Protein AF-A0A9D3Y321-F1 (afdb_monomer)

pLDDT: mean 87.69, std 12.64, range [37.56, 96.31]

Organism: Dreissena polymorpha (NCBI:txid45954)

Radius of gyration: 14.6 Å; Cα contacts (8 Å, |Δi|>4): 75; chains: 1; bounding box: 33×30×40 Å

Structure (mmCIF, N/CA/C/O backbone):
data_AF-A0A9D3Y321-F1
#
_entry.id   AF-A0A9D3Y321-F1
#
loop_
_atom_site.group_PDB
_atom_site.id
_atom_site.type_symbol
_atom_site.label_atom_id
_atom_site.label_alt_id
_atom_site.label_comp_id
_atom_site.label_asym_id
_atom_site.label_entity_id
_atom_site.label_seq_id
_atom_site.pdbx_PDB_ins_code
_atom_site.Cartn_x
_atom_site.Cartn_y
_atom_site.Cartn_z
_atom_site.occupancy
_atom_site.B_iso_or_equiv
_atom_site.auth_seq_id
_atom_site.auth_comp_id
_atom_site.auth_asym_id
_atom_site.auth_atom_id
_atom_site.pdbx_PDB_model_num
ATOM 1 N N . MET A 1 1 ? -8.375 13.349 14.764 1.00 54.12 1 MET A N 1
ATOM 2 C CA . MET A 1 1 ? -8.509 12.195 15.679 1.00 54.12 1 MET A CA 1
ATOM 3 C C . MET A 1 1 ? -9.227 11.041 14.976 1.00 54.12 1 MET A C 1
ATOM 5 O O . MET A 1 1 ? -8.561 10.064 14.683 1.00 54.12 1 MET A O 1
ATOM 9 N N . ALA A 1 2 ? -10.473 11.218 14.509 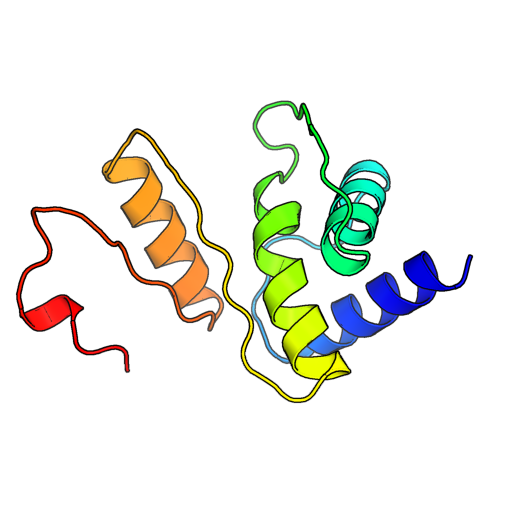1.00 79.44 2 ALA A N 1
ATOM 10 C CA . ALA A 1 2 ? -11.269 10.161 13.856 1.00 79.44 2 ALA A CA 1
ATOM 11 C C . ALA A 1 2 ? -10.600 9.402 12.683 1.00 79.44 2 ALA A C 1
ATOM 13 O O . ALA A 1 2 ? -10.688 8.180 12.616 1.00 79.44 2 ALA A O 1
ATOM 14 N N . THR A 1 3 ? -9.907 10.087 11.762 1.00 83.75 3 THR A N 1
ATOM 15 C CA . THR A 1 3 ? -9.297 9.422 10.590 1.00 83.75 3 THR A CA 1
ATOM 16 C C . THR A 1 3 ? -8.156 8.477 10.969 1.00 83.75 3 THR A C 1
ATOM 18 O O . THR A 1 3 ? -7.976 7.450 10.325 1.00 83.75 3 THR A O 1
ATOM 21 N N . ARG A 1 4 ? -7.387 8.797 12.017 1.00 86.94 4 ARG A N 1
ATOM 22 C CA . ARG A 1 4 ? -6.264 7.958 12.459 1.00 86.94 4 ARG A CA 1
ATOM 23 C C . ARG A 1 4 ? -6.766 6.647 13.054 1.00 86.94 4 ARG A C 1
ATOM 25 O O . ARG A 1 4 ? -6.253 5.595 12.694 1.00 86.94 4 ARG A O 1
ATOM 32 N N . ASP A 1 5 ? -7.788 6.723 13.899 1.00 89.06 5 ASP A N 1
ATOM 33 C CA . ASP A 1 5 ? -8.396 5.547 14.526 1.00 89.06 5 ASP A CA 1
ATOM 34 C C . ASP A 1 5 ? -9.053 4.646 13.475 1.00 89.06 5 ASP A C 1
ATOM 36 O O . ASP A 1 5 ? -8.918 3.425 13.521 1.00 89.06 5 ASP A O 1
ATOM 40 N N . LEU A 1 6 ? -9.691 5.254 12.468 1.00 89.38 6 LEU A N 1
ATOM 41 C CA . LEU A 1 6 ? -10.233 4.535 11.319 1.00 89.38 6 LEU A CA 1
ATOM 42 C C . LEU A 1 6 ? -9.134 3.800 10.535 1.00 89.38 6 LEU A C 1
ATOM 44 O O . LEU A 1 6 ? -9.286 2.616 10.250 1.00 89.38 6 LEU A O 1
ATOM 48 N N . ILE A 1 7 ? -8.020 4.471 10.220 1.00 92.75 7 ILE A N 1
ATOM 49 C CA . ILE A 1 7 ? -6.883 3.852 9.516 1.00 92.75 7 ILE A CA 1
ATOM 50 C C . ILE A 1 7 ? -6.292 2.706 10.336 1.00 92.75 7 ILE A C 1
ATOM 52 O O . ILE A 1 7 ? -6.015 1.649 9.776 1.00 92.75 7 ILE A O 1
ATOM 56 N N . ALA A 1 8 ? -6.109 2.898 11.644 1.00 90.50 8 ALA A N 1
ATOM 57 C CA . ALA A 1 8 ? -5.585 1.860 12.525 1.00 90.50 8 ALA A CA 1
ATOM 58 C C . ALA A 1 8 ? -6.508 0.634 12.539 1.00 90.50 8 ALA A C 1
ATOM 60 O O . ALA A 1 8 ? -6.044 -0.482 12.319 1.00 90.50 8 ALA A O 1
ATOM 61 N N . ARG A 1 9 ? -7.821 0.843 12.701 1.00 90.62 9 ARG A N 1
ATOM 62 C CA . ARG A 1 9 ? -8.809 -0.241 12.696 1.00 90.62 9 ARG A CA 1
ATOM 63 C C . ARG A 1 9 ? -8.812 -1.008 11.377 1.00 90.62 9 ARG A C 1
ATOM 65 O O . ARG A 1 9 ? -8.756 -2.232 11.392 1.00 90.62 9 ARG A O 1
ATOM 72 N N . GLU A 1 10 ? -8.858 -0.308 10.245 1.00 92.38 10 GLU A N 1
ATOM 73 C CA . GLU A 1 10 ? -8.837 -0.984 8.945 1.00 92.38 10 GLU A CA 1
ATOM 74 C C . GLU A 1 10 ? -7.507 -1.697 8.693 1.00 92.38 10 GLU A C 1
ATOM 76 O O . GLU A 1 10 ? -7.494 -2.773 8.101 1.00 92.38 10 GLU A O 1
ATOM 81 N N . PHE A 1 11 ? -6.386 -1.141 9.159 1.00 92.69 11 PHE A N 1
ATOM 82 C CA . PHE A 1 11 ? -5.094 -1.804 9.030 1.00 92.69 11 PHE A CA 1
ATOM 83 C C . PHE A 1 11 ? -5.047 -3.126 9.810 1.00 92.69 11 PHE A C 1
ATOM 85 O O . PHE A 1 11 ? -4.558 -4.119 9.272 1.00 92.69 11 PHE A O 1
ATOM 92 N N . GLU A 1 12 ? -5.612 -3.175 11.019 1.00 91.06 12 GLU A N 1
ATOM 93 C CA . GLU A 1 12 ? -5.757 -4.431 11.768 1.00 91.06 12 GLU A CA 1
ATOM 94 C C . GLU A 1 12 ? -6.641 -5.449 11.039 1.00 91.06 12 GLU A C 1
ATOM 96 O O . GLU A 1 12 ? -6.267 -6.616 10.930 1.00 91.06 12 GLU A O 1
ATOM 101 N N . CYS A 1 13 ? -7.774 -5.021 10.471 1.00 91.50 13 CYS A N 1
ATOM 102 C CA . CYS A 1 13 ? -8.624 -5.909 9.673 1.00 91.50 13 CYS A CA 1
ATOM 103 C C . CYS A 1 13 ? -7.865 -6.498 8.475 1.00 91.50 13 CYS A C 1
ATOM 105 O O . CYS A 1 13 ? -7.917 -7.704 8.235 1.00 91.50 13 CYS A O 1
ATOM 107 N N . LEU A 1 14 ? -7.115 -5.663 7.752 1.00 92.88 14 LEU A N 1
ATOM 108 C CA . LEU A 1 14 ? -6.355 -6.090 6.579 1.00 92.88 14 LEU A CA 1
ATOM 109 C C . LEU A 1 14 ? -5.187 -7.021 6.936 1.00 92.88 14 LEU A C 1
ATOM 111 O O . LEU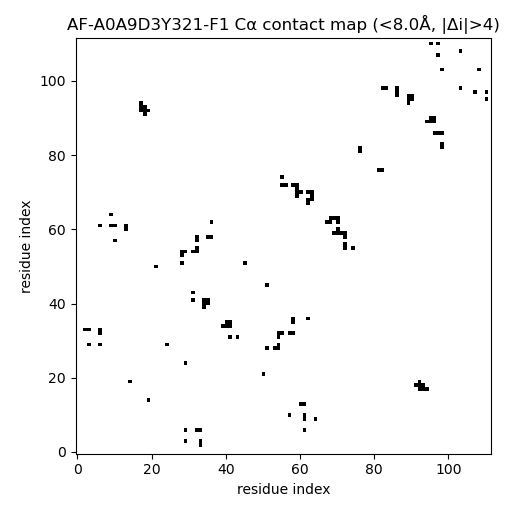 A 1 14 ? -4.854 -7.886 6.130 1.00 92.88 14 LEU A O 1
ATOM 115 N N . LYS A 1 15 ? -4.582 -6.896 8.127 1.00 90.88 15 LYS A N 1
ATOM 116 C CA . LYS A 1 15 ? -3.538 -7.826 8.602 1.00 90.88 15 LYS A CA 1
ATOM 117 C C . LYS A 1 15 ? -4.043 -9.268 8.746 1.00 90.88 15 LYS A C 1
ATOM 119 O O . LYS A 1 15 ? -3.250 -10.195 8.617 1.00 90.88 15 LYS A O 1
ATOM 124 N N . GLY A 1 16 ? -5.342 -9.467 8.988 1.00 87.19 16 GLY A N 1
ATOM 125 C CA . GLY A 1 16 ? -5.960 -10.797 9.010 1.00 87.19 16 GLY A CA 1
ATOM 126 C C . GLY A 1 16 ? -6.236 -11.3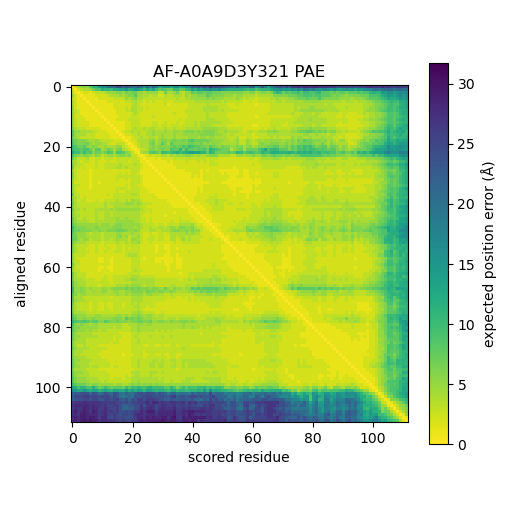86 7.620 1.00 87.19 16 GLY A C 1
ATOM 127 O O . GLY A 1 16 ? -6.322 -12.603 7.483 1.00 87.19 16 GLY A O 1
ATOM 128 N N . GLU A 1 17 ? -6.368 -10.541 6.594 1.00 89.19 17 GLU A N 1
ATOM 129 C CA . GLU A 1 17 ? -6.707 -10.944 5.219 1.00 89.19 17 GLU A CA 1
ATOM 130 C C . GLU A 1 17 ? -5.460 -11.102 4.332 1.00 89.19 17 GLU A C 1
ATOM 132 O O . GLU A 1 17 ? -5.398 -12.003 3.494 1.00 89.19 17 GLU A O 1
ATOM 137 N N . PHE A 1 18 ? -4.445 -10.256 4.536 1.00 90.44 18 PHE A N 1
ATOM 138 C CA . PHE A 1 18 ? -3.255 -10.170 3.690 1.00 90.44 18 PHE A CA 1
ATOM 139 C C . PHE A 1 18 ? -1.962 -10.422 4.468 1.00 90.44 18 PHE A C 1
ATOM 141 O O . PHE A 1 18 ? -1.807 -10.037 5.626 1.00 90.44 18 PHE A O 1
ATOM 148 N N . LYS A 1 19 ? -0.969 -11.005 3.789 1.00 88.19 19 LYS A N 1
ATOM 149 C CA . LYS A 1 19 ? 0.352 -11.307 4.372 1.00 88.19 19 LYS A CA 1
ATOM 150 C C . LYS A 1 19 ? 1.303 -10.114 4.260 1.00 88.19 19 LYS A C 1
ATOM 152 O O . LYS A 1 19 ? 2.294 -10.177 3.534 1.00 88.19 19 LYS A O 1
ATOM 157 N N . PHE A 1 20 ? 1.002 -9.003 4.930 1.00 86.75 20 PHE A N 1
ATOM 158 C CA . PHE A 1 20 ? 1.879 -7.829 4.878 1.00 86.75 20 PHE A CA 1
ATOM 159 C C . PHE A 1 20 ? 3.274 -8.118 5.450 1.00 86.75 20 PHE A C 1
ATOM 161 O O . PHE A 1 20 ? 3.427 -8.781 6.470 1.00 86.75 20 PHE A O 1
ATOM 168 N N . THR A 1 21 ? 4.306 -7.564 4.810 1.00 77.25 21 THR A N 1
ATOM 169 C CA . THR A 1 21 ? 5.706 -7.656 5.268 1.00 77.25 21 THR A CA 1
ATOM 170 C C . THR A 1 21 ? 6.102 -6.526 6.222 1.00 77.25 21 THR A C 1
ATOM 172 O O . THR A 1 21 ? 7.253 -6.448 6.642 1.00 77.25 21 THR A O 1
ATOM 175 N N . PHE A 1 22 ? 5.192 -5.595 6.504 1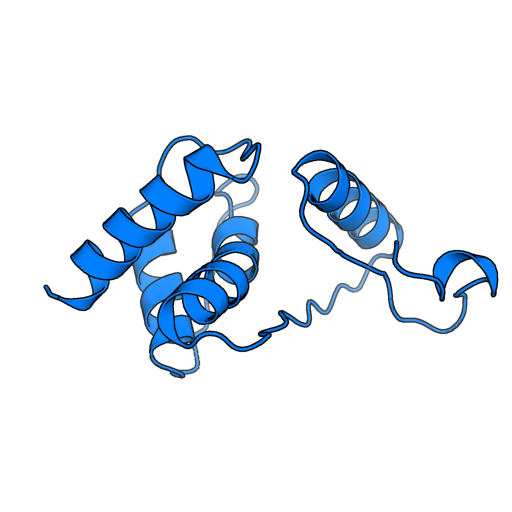.00 78.62 22 PHE A N 1
ATOM 176 C CA . PHE A 1 22 ? 5.405 -4.465 7.403 1.00 78.62 22 PHE A CA 1
ATOM 177 C C . PHE A 1 22 ? 4.536 -4.636 8.651 1.00 78.62 22 PHE A C 1
ATOM 179 O O . PHE A 1 22 ? 3.354 -4.940 8.530 1.00 78.62 22 PHE A O 1
ATOM 186 N N . ASN A 1 23 ? 5.128 -4.435 9.833 1.00 76.75 23 ASN A N 1
ATOM 187 C CA . ASN A 1 23 ? 4.441 -4.654 11.111 1.00 76.75 23 ASN A CA 1
ATOM 188 C C . ASN A 1 23 ? 3.439 -3.533 11.407 1.00 76.75 23 ASN A C 1
ATOM 190 O O . ASN A 1 23 ? 2.235 -3.774 11.463 1.00 76.75 23 ASN A O 1
ATOM 194 N N . ASP A 1 24 ? 3.952 -2.304 11.536 1.00 86.06 24 ASP A N 1
ATOM 195 C CA . ASP A 1 24 ? 3.184 -1.133 11.953 1.00 86.06 24 ASP A CA 1
ATOM 196 C C . ASP A 1 24 ? 3.393 0.053 11.016 1.00 86.06 24 ASP A C 1
ATOM 198 O O . ASP A 1 24 ? 4.459 0.244 10.417 1.00 86.06 24 ASP A O 1
ATOM 202 N N . LEU A 1 25 ? 2.355 0.883 10.920 1.00 90.75 25 LEU A N 1
ATOM 203 C CA . LEU A 1 25 ? 2.407 2.127 10.170 1.00 90.75 25 LEU A CA 1
ATOM 204 C C . LEU A 1 25 ? 3.109 3.212 10.979 1.00 90.75 25 LEU A C 1
ATOM 206 O O . LEU A 1 25 ? 2.724 3.541 12.098 1.00 90.75 25 LEU A O 1
ATOM 210 N N . LYS A 1 26 ? 4.114 3.830 10.363 1.00 92.62 26 LYS A N 1
ATOM 211 C CA . LYS A 1 26 ? 4.783 5.016 10.901 1.00 92.62 26 LYS A CA 1
ATOM 212 C C . LYS A 1 26 ? 3.867 6.229 10.766 1.00 92.62 26 LYS A C 1
ATOM 214 O O . LYS A 1 26 ? 3.134 6.346 9.784 1.00 92.62 26 LYS A O 1
ATOM 219 N N . ASP A 1 27 ? 4.008 7.207 11.658 1.00 92.50 27 ASP A N 1
ATOM 220 C CA . ASP A 1 27 ? 3.175 8.421 11.657 1.00 92.50 27 ASP A CA 1
ATOM 221 C C . ASP A 1 27 ? 3.127 9.130 10.301 1.00 92.50 27 ASP A C 1
ATOM 223 O O . ASP A 1 27 ? 2.059 9.494 9.815 1.00 92.50 27 ASP A O 1
ATOM 227 N N . LYS A 1 28 ? 4.279 9.262 9.632 1.00 94.00 28 LYS A N 1
ATOM 228 C CA . LYS A 1 28 ? 4.343 9.889 8.306 1.00 94.00 28 LYS A CA 1
ATOM 229 C C . LYS A 1 28 ? 3.585 9.095 7.234 1.00 94.00 28 LYS A C 1
ATOM 231 O O . LYS A 1 28 ? 3.045 9.701 6.315 1.00 94.00 28 LYS A O 1
ATOM 236 N N . GLN A 1 29 ? 3.538 7.764 7.333 1.00 95.19 29 GLN A N 1
ATOM 237 C CA . GLN A 1 29 ? 2.754 6.932 6.413 1.00 95.19 29 GLN A CA 1
ATOM 238 C C . GLN A 1 29 ? 1.258 7.113 6.676 1.00 95.19 29 GLN A C 1
ATOM 240 O O . GLN A 1 29 ? 0.502 7.297 5.726 1.00 95.19 29 GLN A O 1
ATOM 245 N N . ILE A 1 30 ? 0.849 7.145 7.950 1.00 95.00 30 ILE A N 1
ATOM 246 C CA . ILE A 1 30 ? -0.542 7.397 8.353 1.00 95.00 30 ILE A CA 1
ATOM 247 C C . ILE A 1 30 ? -1.024 8.740 7.801 1.00 95.00 30 ILE A C 1
ATOM 249 O O . ILE A 1 30 ? -2.113 8.796 7.239 1.00 95.00 30 ILE A O 1
ATOM 253 N N . SER A 1 31 ? -0.216 9.801 7.896 1.00 94.94 31 SER A N 1
ATOM 254 C CA . SER A 1 31 ? -0.583 11.116 7.354 1.00 94.94 31 SER A CA 1
ATOM 255 C C . SER A 1 31 ? -0.835 11.081 5.844 1.00 94.94 31 SER A C 1
ATOM 257 O O . SER A 1 31 ? -1.824 11.640 5.382 1.00 94.94 31 SER A O 1
ATOM 259 N N . VAL A 1 32 ? 0.011 10.385 5.077 1.00 96.31 32 VAL A N 1
ATOM 260 C CA . VAL A 1 32 ? -0.164 10.249 3.619 1.00 96.31 32 VAL A CA 1
ATOM 261 C C . VAL A 1 32 ? -1.397 9.408 3.282 1.00 96.31 32 VAL A C 1
ATOM 263 O O . VAL A 1 32 ? -2.190 9.793 2.428 1.00 96.31 32 VAL A O 1
ATOM 266 N N . ILE A 1 33 ? -1.597 8.286 3.978 1.00 95.94 33 ILE A N 1
ATOM 267 C CA . ILE A 1 33 ? -2.784 7.435 3.802 1.00 95.94 33 ILE A CA 1
ATOM 268 C C . ILE A 1 33 ? -4.053 8.232 4.120 1.00 95.94 33 ILE A C 1
ATOM 270 O O . ILE A 1 33 ? -5.021 8.164 3.368 1.00 95.94 33 ILE A O 1
ATOM 274 N N . ALA A 1 34 ? -4.037 9.032 5.189 1.00 95.56 34 ALA A N 1
ATOM 275 C CA . ALA A 1 34 ? -5.145 9.904 5.552 1.00 95.56 34 ALA A CA 1
ATOM 276 C C . ALA A 1 34 ? -5.445 10.936 4.461 1.00 95.56 34 ALA A C 1
ATOM 278 O O . ALA A 1 34 ? -6.616 11.142 4.150 1.00 95.56 34 ALA A O 1
ATOM 279 N N . SER A 1 35 ? -4.430 11.553 3.848 1.00 95.75 35 SER A N 1
ATOM 280 C CA . SER A 1 35 ? -4.636 12.443 2.697 1.00 95.75 35 SER A CA 1
ATOM 281 C C . SER A 1 35 ? -5.333 11.713 1.545 1.00 95.75 35 SER A C 1
ATOM 283 O O . SER A 1 35 ? -6.364 12.184 1.070 1.00 95.75 35 SER A O 1
ATOM 285 N N . ILE A 1 36 ? -4.853 10.523 1.167 1.00 95.00 36 ILE A N 1
ATOM 286 C CA . ILE A 1 36 ? -5.410 9.748 0.045 1.00 95.00 36 ILE A CA 1
ATOM 287 C C . ILE A 1 36 ? -6.855 9.308 0.319 1.00 95.00 36 ILE A C 1
ATOM 289 O O . ILE A 1 36 ? -7.722 9.489 -0.534 1.00 95.00 36 ILE A O 1
ATOM 293 N N . VAL A 1 37 ? -7.141 8.771 1.511 1.00 93.12 37 VAL A N 1
ATOM 294 C CA . VAL A 1 37 ? -8.500 8.345 1.906 1.00 93.12 37 VAL A CA 1
ATOM 295 C C . VAL A 1 37 ? -9.468 9.533 1.933 1.00 93.12 37 VAL A C 1
ATOM 297 O O . VAL A 1 37 ? -10.624 9.397 1.537 1.00 93.12 37 VAL A O 1
ATOM 300 N N . ASN A 1 38 ? -8.990 10.717 2.324 1.00 92.62 38 ASN A N 1
ATOM 301 C CA . ASN A 1 38 ? -9.771 11.954 2.286 1.00 92.62 38 ASN A CA 1
ATOM 302 C C . ASN A 1 38 ? -9.803 12.622 0.900 1.00 92.62 38 ASN A C 1
ATOM 304 O O . ASN A 1 38 ? -10.363 13.710 0.775 1.00 92.62 38 ASN A O 1
ATOM 308 N N . LYS A 1 39 ? -9.241 11.987 -0.139 1.00 92.75 39 LYS A N 1
ATOM 309 C CA . LYS A 1 39 ? -9.183 12.503 -1.519 1.00 92.75 39 LYS A CA 1
ATOM 310 C C . LYS A 1 39 ? -8.479 13.860 -1.628 1.00 92.75 39 LYS A C 1
ATOM 312 O O . LYS A 1 39 ? -8.873 14.710 -2.421 1.00 92.75 39 LYS A O 1
ATOM 317 N N . VAL A 1 40 ? -7.451 14.055 -0.809 1.00 95.81 40 VAL A N 1
ATOM 318 C CA . VAL A 1 40 ? -6.592 15.239 -0.818 1.00 95.81 40 VAL A CA 1
ATOM 319 C C . VAL A 1 40 ? -5.268 14.871 -1.474 1.00 95.81 40 VAL A C 1
ATOM 321 O O . VAL A 1 40 ? -4.599 13.930 -1.038 1.00 95.81 40 VAL A O 1
ATOM 324 N N . ASP A 1 41 ? -4.879 15.633 -2.494 1.00 95.75 41 ASP A N 1
ATOM 325 C CA . ASP A 1 41 ? -3.587 15.471 -3.156 1.00 95.75 41 ASP A CA 1
ATOM 326 C C . ASP A 1 41 ? -2.435 15.694 -2.170 1.00 95.75 41 ASP A C 1
ATOM 328 O O . ASP A 1 41 ? -2.475 16.576 -1.308 1.00 95.75 41 ASP A O 1
ATOM 332 N N . CYS A 1 42 ? -1.378 14.892 -2.290 1.00 94.62 42 CYS A N 1
ATOM 333 C CA . CYS A 1 42 ? -0.224 14.994 -1.406 1.00 94.62 42 CYS A CA 1
ATOM 334 C C . CYS A 1 42 ? 1.086 14.682 -2.128 1.00 94.62 42 CYS A C 1
ATOM 336 O O . CYS A 1 42 ? 1.154 13.794 -2.979 1.00 94.62 42 CYS A O 1
ATOM 338 N N . MET A 1 43 ? 2.155 15.364 -1.714 1.00 95.69 43 MET A N 1
ATOM 339 C CA . MET A 1 43 ? 3.528 15.034 -2.085 1.00 95.69 43 MET A CA 1
ATOM 340 C C . MET A 1 43 ? 4.238 14.436 -0.870 1.00 95.69 43 MET A C 1
ATOM 342 O O . MET A 1 43 ?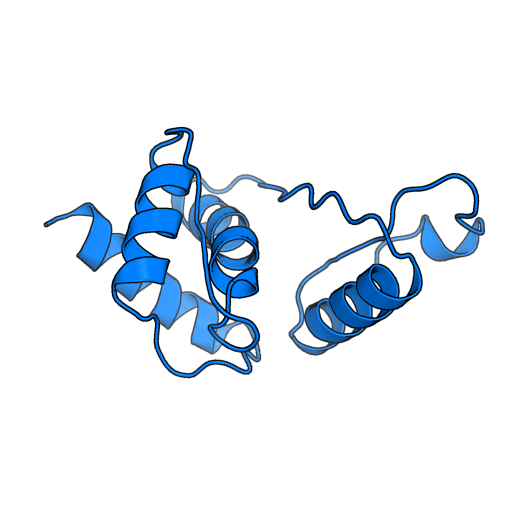 4.370 15.085 0.166 1.00 95.69 43 MET A O 1
ATOM 346 N N . ALA A 1 44 ? 4.703 13.195 -0.997 1.00 94.81 44 ALA A N 1
ATOM 347 C CA . ALA A 1 44 ? 5.412 12.491 0.065 1.00 94.81 44 ALA A CA 1
ATOM 348 C C . ALA A 1 44 ? 6.855 12.200 -0.354 1.00 94.81 44 ALA A C 1
ATOM 350 O O . ALA A 1 44 ? 7.096 11.528 -1.356 1.00 94.81 44 ALA A O 1
ATOM 351 N N . ILE A 1 45 ? 7.817 12.668 0.443 1.00 94.50 45 ILE A N 1
ATOM 352 C CA . ILE A 1 45 ? 9.243 12.394 0.247 1.00 94.50 45 ILE A CA 1
ATOM 353 C C . ILE A 1 45 ? 9.698 11.466 1.367 1.00 94.50 45 ILE A C 1
ATOM 355 O O . ILE A 1 45 ? 9.713 11.844 2.540 1.00 94.50 45 ILE A O 1
ATOM 359 N N . PHE A 1 46 ? 10.074 10.244 1.001 1.00 94.31 46 PHE A N 1
ATOM 360 C CA . PHE A 1 46 ? 10.578 9.246 1.936 1.00 94.31 46 PHE A CA 1
ATOM 361 C C . PHE A 1 46 ? 11.959 8.745 1.520 1.00 94.31 46 PHE A C 1
ATOM 363 O O . PHE A 1 46 ? 12.191 8.551 0.324 1.00 94.31 46 PHE A O 1
ATOM 370 N N . PRO A 1 47 ? 12.854 8.462 2.485 1.00 92.44 47 PRO A N 1
ATOM 371 C CA . PRO A 1 47 ? 14.092 7.767 2.180 1.00 92.44 47 PRO A CA 1
ATOM 372 C C . PRO A 1 47 ? 13.802 6.344 1.679 1.00 92.44 47 PRO A C 1
ATOM 374 O O . PRO A 1 47 ? 12.746 5.754 1.949 1.00 92.44 47 PRO A O 1
ATOM 377 N N . THR A 1 48 ? 14.752 5.770 0.945 1.00 88.44 48 THR A N 1
ATOM 378 C CA . THR A 1 48 ? 14.693 4.363 0.529 1.00 88.44 48 THR A CA 1
ATOM 379 C C . THR A 1 48 ? 14.528 3.456 1.753 1.00 88.44 48 THR A C 1
ATOM 381 O O . THR A 1 48 ? 15.043 3.746 2.828 1.00 88.44 48 THR A O 1
ATOM 384 N N . GLY A 1 49 ? 13.743 2.384 1.623 1.00 84.56 49 GLY A N 1
ATOM 385 C CA . GLY A 1 49 ? 13.464 1.461 2.730 1.00 84.56 49 GLY A CA 1
ATOM 386 C C . GLY A 1 49 ? 12.467 1.976 3.778 1.00 84.56 49 GLY A C 1
ATOM 387 O O . GLY A 1 49 ? 12.052 1.212 4.643 1.00 84.56 49 GLY A O 1
ATOM 388 N N . PHE A 1 50 ? 11.990 3.227 3.696 1.00 89.56 50 PHE A N 1
ATOM 389 C CA . PHE A 1 50 ? 11.033 3.749 4.682 1.00 89.56 50 PHE A CA 1
ATOM 390 C C . PHE A 1 50 ? 9.657 3.066 4.639 1.00 89.56 50 PHE A C 1
ATOM 392 O O . PHE A 1 50 ? 8.910 3.165 5.612 1.00 89.56 50 PHE A O 1
ATOM 399 N N . GLY A 1 51 ? 9.339 2.376 3.538 1.00 89.56 51 GLY A N 1
ATOM 400 C CA . GLY A 1 51 ? 8.046 1.727 3.320 1.00 89.56 51 GLY A CA 1
ATOM 401 C C . GLY A 1 51 ? 7.050 2.594 2.550 1.00 89.56 51 GLY A C 1
ATOM 402 O O . GLY A 1 51 ? 5.856 2.550 2.834 1.00 89.56 51 GLY A O 1
ATOM 403 N N . LYS A 1 52 ? 7.512 3.391 1.571 1.00 92.62 52 LYS A N 1
ATOM 404 C CA . LYS A 1 52 ? 6.634 4.267 0.768 1.00 92.62 52 LYS A CA 1
ATOM 405 C C . LYS A 1 52 ? 5.483 3.526 0.082 1.00 92.62 52 LYS A C 1
ATOM 407 O O . LYS A 1 52 ? 4.435 4.114 -0.146 1.00 92.62 52 LYS A O 1
ATOM 412 N N . SER A 1 53 ? 5.673 2.241 -0.215 1.00 91.94 53 SER A N 1
ATOM 413 C CA . SER A 1 53 ? 4.683 1.422 -0.907 1.00 91.94 53 SER A CA 1
ATOM 414 C C . SER A 1 53 ? 3.390 1.236 -0.124 1.00 91.94 53 SER A C 1
ATOM 416 O O . SER A 1 53 ? 2.314 1.279 -0.712 1.00 91.94 53 SER A O 1
ATOM 418 N N . ALA A 1 54 ? 3.473 1.139 1.206 1.00 92.69 54 ALA A N 1
ATOM 419 C CA . ALA A 1 54 ? 2.290 1.033 2.059 1.00 92.69 54 ALA A CA 1
ATOM 420 C C . ALA A 1 54 ? 1.309 2.196 1.827 1.00 92.69 54 ALA A C 1
ATOM 422 O O . ALA A 1 54 ? 0.098 1.993 1.841 1.00 92.69 54 ALA A O 1
ATOM 423 N N . CYS A 1 55 ? 1.830 3.392 1.526 1.00 94.38 55 CYS A N 1
ATOM 424 C CA . CYS A 1 55 ? 1.020 4.588 1.337 1.00 94.38 55 CYS A CA 1
ATOM 425 C C . CYS A 1 55 ? 0.115 4.546 0.107 1.00 94.38 55 CYS A C 1
ATOM 427 O O . CYS A 1 55 ? -0.889 5.240 0.118 1.00 94.38 55 CYS A O 1
ATOM 429 N N . TYR A 1 56 ? 0.429 3.761 -0.927 1.00 92.94 56 TYR A N 1
ATOM 430 C CA . TYR A 1 56 ? -0.447 3.612 -2.098 1.00 92.94 56 TYR A CA 1
ATOM 431 C C . TYR A 1 56 ? -1.103 2.228 -2.192 1.00 92.94 56 TYR A C 1
ATOM 433 O O . TYR A 1 56 ? -2.113 2.093 -2.875 1.00 92.94 56 TYR A O 1
ATOM 441 N N . ILE A 1 57 ? -0.584 1.213 -1.489 1.00 93.88 57 ILE A N 1
ATOM 442 C CA . ILE A 1 57 ? -1.175 -0.136 -1.448 1.00 93.88 57 IL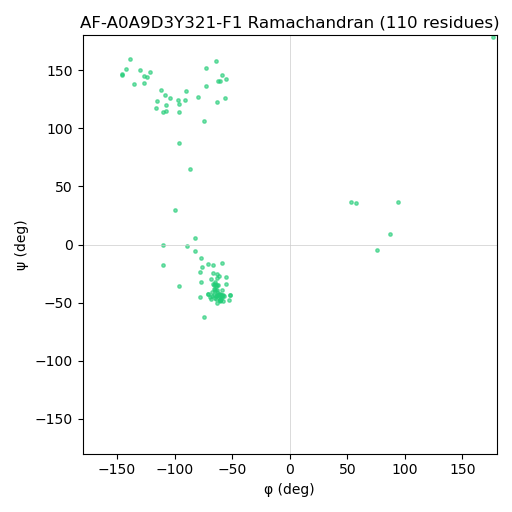E A CA 1
ATOM 443 C C . ILE A 1 57 ? -2.384 -0.187 -0.512 1.00 93.88 57 ILE A C 1
ATOM 445 O O . ILE A 1 57 ? -3.411 -0.761 -0.861 1.00 93.88 57 ILE A O 1
ATOM 449 N N . LEU A 1 58 ? -2.277 0.403 0.681 1.00 94.94 58 LEU A N 1
ATOM 450 C CA . LEU A 1 58 ? -3.323 0.298 1.699 1.00 94.94 58 LEU A CA 1
ATOM 451 C C . LEU A 1 58 ? -4.606 1.072 1.373 1.00 94.94 58 LEU A C 1
ATOM 453 O O . LEU A 1 58 ? -5.677 0.500 1.578 1.00 94.94 58 LEU A O 1
ATOM 457 N N . PRO A 1 59 ? -4.565 2.316 0.848 1.00 95.56 59 PRO A N 1
ATOM 458 C CA . PRO A 1 59 ? -5.785 3.083 0.613 1.00 95.56 59 PRO A CA 1
ATOM 459 C C . PRO A 1 59 ? -6.865 2.370 -0.217 1.00 95.56 59 PRO A C 1
ATOM 461 O O . PRO A 1 59 ? -8.009 2.366 0.235 1.00 95.56 59 PRO A O 1
ATOM 464 N N . PRO A 1 60 ? -6.589 1.740 -1.380 1.00 95.50 60 PRO A N 1
ATOM 465 C CA . PRO A 1 60 ? -7.640 1.052 -2.133 1.00 95.50 60 PRO A CA 1
ATOM 466 C C . PRO A 1 60 ? -8.252 -0.132 -1.369 1.00 95.50 60 PRO A C 1
ATOM 468 O O . PRO A 1 60 ? -9.457 -0.357 -1.466 1.00 95.50 60 PRO A O 1
ATOM 471 N N . LEU A 1 61 ? -7.460 -0.854 -0.571 1.00 94.81 61 LEU A N 1
ATOM 472 C CA . LEU A 1 61 ? -7.949 -1.962 0.256 1.00 94.81 61 LEU A CA 1
ATOM 473 C C . LEU A 1 61 ? -8.856 -1.450 1.383 1.00 94.81 61 LEU A C 1
ATOM 475 O O . LEU A 1 61 ? -9.969 -1.939 1.565 1.00 94.81 61 LEU A O 1
ATOM 479 N N . MET A 1 62 ? -8.415 -0.401 2.080 1.00 94.12 62 MET A N 1
ATOM 480 C CA . MET A 1 62 ? -9.184 0.258 3.139 1.00 94.12 62 MET A CA 1
ATOM 481 C C . MET A 1 62 ? -10.504 0.825 2.599 1.00 94.12 62 MET A C 1
ATOM 483 O O . MET A 1 62 ? -11.573 0.575 3.153 1.00 94.12 62 MET A O 1
ATOM 487 N N . MET A 1 63 ? -10.459 1.540 1.471 1.00 92.62 63 MET A N 1
ATOM 488 C CA . MET A 1 63 ? -11.652 2.118 0.848 1.00 92.62 63 MET A CA 1
ATOM 489 C C . MET A 1 63 ? -12.629 1.043 0.352 1.00 92.62 63 MET A C 1
ATOM 491 O O . MET A 1 63 ? -13.844 1.243 0.447 1.00 92.62 63 MET A O 1
ATOM 495 N N . LYS A 1 64 ? -12.134 -0.109 -0.124 1.00 93.12 64 LYS A N 1
ATOM 496 C CA . LYS A 1 64 ? -12.981 -1.252 -0.498 1.00 93.12 64 LYS A CA 1
ATOM 497 C C . LYS A 1 64 ? -13.807 -1.740 0.692 1.00 93.12 64 LYS A C 1
ATOM 499 O O . LYS A 1 64 ? -15.021 -1.896 0.546 1.00 93.12 64 LYS A O 1
ATOM 504 N N . ASN A 1 65 ? -13.179 -1.907 1.855 1.00 89.81 65 ASN A N 1
ATOM 505 C CA . ASN A 1 65 ? -13.863 -2.320 3.084 1.00 89.81 65 ASN A CA 1
ATOM 506 C C . ASN A 1 65 ? -14.880 -1.269 3.552 1.00 89.81 65 ASN A C 1
ATOM 508 O O . ASN A 1 65 ? -16.025 -1.610 3.851 1.00 89.81 65 ASN A O 1
ATOM 512 N N . MET A 1 66 ? -14.506 0.015 3.535 1.00 89.00 66 MET A N 1
ATOM 513 C CA . MET A 1 66 ? -15.368 1.112 3.996 1.00 89.00 66 MET A CA 1
ATOM 514 C C . MET A 1 66 ? -16.595 1.350 3.106 1.00 89.00 66 MET A C 1
ATOM 516 O O . MET A 1 66 ? -17.683 1.627 3.610 1.00 89.00 66 MET A O 1
ATOM 520 N N . HIS A 1 67 ? -16.432 1.281 1.782 1.00 90.38 67 HIS A N 1
ATOM 521 C CA . HIS A 1 67 ? -17.461 1.714 0.829 1.00 90.38 67 HIS A CA 1
ATOM 522 C C . HIS A 1 67 ? -18.119 0.568 0.051 1.00 90.38 67 HIS A C 1
ATOM 524 O O . HIS A 1 67 ? -19.000 0.830 -0.768 1.00 90.38 67 HIS A O 1
ATOM 530 N N . LYS A 1 68 ? -17.710 -0.689 0.283 1.00 88.88 68 LYS A N 1
ATOM 531 C CA . LYS A 1 68 ? -18.235 -1.894 -0.389 1.00 88.88 68 LYS A CA 1
ATOM 532 C C . LYS A 1 68 ? -18.206 -1.807 -1.925 1.00 88.88 68 LYS A C 1
ATOM 534 O O . LYS A 1 68 ? -19.115 -2.278 -2.606 1.00 88.88 68 LYS A O 1
ATOM 539 N N . ARG A 1 69 ? -17.164 -1.180 -2.483 1.00 93.12 69 ARG A N 1
ATOM 540 C CA . ARG A 1 69 ? -16.920 -1.040 -3.933 1.00 93.12 69 ARG A CA 1
ATOM 541 C C . ARG A 1 69 ? -15.441 -1.247 -4.239 1.00 93.12 69 ARG A C 1
ATOM 543 O O . ARG A 1 69 ? -14.608 -1.115 -3.353 1.00 93.12 69 ARG A O 1
ATOM 550 N N . HIS A 1 70 ? -15.104 -1.560 -5.487 1.00 90.88 70 HIS A N 1
ATOM 551 C CA . HIS A 1 70 ? -13.706 -1.695 -5.891 1.00 90.88 70 HIS A CA 1
ATOM 552 C C . HIS A 1 70 ? -13.009 -0.335 -5.966 1.00 90.88 70 HIS A C 1
ATOM 554 O O . HIS A 1 70 ? -13.550 0.621 -6.521 1.00 90.88 70 HIS A O 1
ATOM 560 N N . PHE A 1 71 ? -11.787 -0.287 -5.443 1.00 94.94 71 PHE A N 1
ATOM 561 C CA . PHE A 1 71 ? -10.857 0.824 -5.592 1.00 94.94 71 PHE A CA 1
ATOM 562 C C . PHE A 1 71 ? -9.540 0.278 -6.123 1.00 94.94 71 PHE A C 1
ATOM 564 O O . PHE A 1 71 ? -9.129 -0.827 -5.768 1.00 94.94 71 PHE A O 1
ATOM 571 N N . TYR A 1 72 ? -8.881 1.069 -6.960 1.00 94.75 72 TYR A N 1
ATOM 572 C CA . TYR A 1 72 ? -7.634 0.696 -7.611 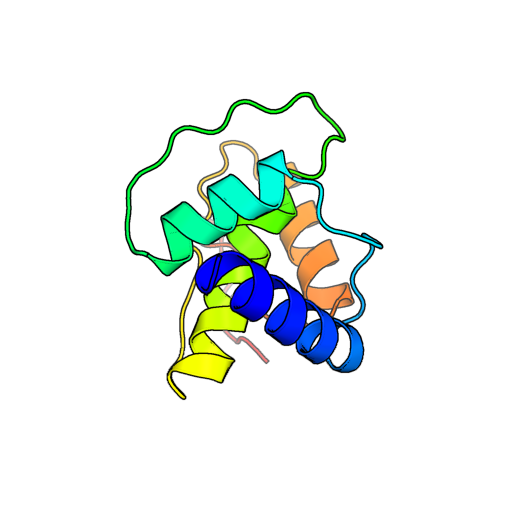1.00 94.75 72 TYR A CA 1
ATOM 573 C C . TYR A 1 72 ? -6.593 1.777 -7.350 1.00 94.75 72 TYR A C 1
ATOM 575 O O . TYR A 1 72 ? -6.902 2.967 -7.418 1.00 94.75 72 TYR A O 1
ATOM 583 N N . ALA A 1 73 ? -5.360 1.361 -7.073 1.00 95.62 73 ALA A N 1
ATOM 584 C CA . ALA A 1 73 ? -4.207 2.247 -7.118 1.00 95.62 73 ALA A CA 1
ATOM 585 C C . ALA A 1 73 ? -3.518 2.085 -8.473 1.00 95.62 73 ALA A C 1
ATOM 587 O O . ALA A 1 73 ? -3.134 0.980 -8.852 1.00 95.62 73 ALA A O 1
ATOM 588 N N . ILE A 1 74 ? -3.347 3.193 -9.190 1.00 95.31 74 ILE A N 1
ATOM 589 C CA . ILE A 1 74 ? -2.530 3.236 -10.402 1.00 95.31 74 ILE A CA 1
ATOM 590 C C . ILE A 1 74 ? -1.151 3.737 -9.992 1.00 95.31 74 ILE A C 1
ATOM 592 O O . ILE A 1 74 ? -0.999 4.877 -9.557 1.00 95.31 74 ILE A O 1
ATOM 596 N N . VAL A 1 75 ? -0.146 2.872 -10.114 1.00 94.69 75 VAL A N 1
ATOM 597 C CA . VAL A 1 75 ? 1.238 3.189 -9.754 1.00 94.69 75 VAL A CA 1
ATOM 598 C C . VAL A 1 75 ? 2.049 3.336 -11.032 1.00 94.69 75 VAL A C 1
ATOM 600 O O . VAL A 1 75 ? 2.239 2.374 -11.772 1.00 94.69 75 VAL A O 1
ATOM 603 N N . VAL A 1 76 ? 2.539 4.547 -11.287 1.00 94.31 76 VAL A N 1
ATOM 604 C CA . VAL A 1 76 ? 3.407 4.834 -12.432 1.00 94.31 76 VAL A CA 1
ATOM 605 C C . VAL A 1 76 ? 4.859 4.649 -12.004 1.00 94.31 76 VAL A C 1
ATOM 607 O O . VAL A 1 76 ? 5.308 5.249 -11.028 1.00 94.31 76 VAL A O 1
ATOM 610 N N . SER A 1 77 ? 5.592 3.803 -12.725 1.00 92.00 77 SER A N 1
ATOM 611 C CA . SER A 1 77 ? 6.996 3.497 -12.453 1.00 92.00 77 SER A CA 1
ATOM 612 C C . SER A 1 77 ? 7.797 3.513 -13.756 1.00 92.00 77 SER A C 1
ATOM 614 O O . SER A 1 77 ? 7.317 2.981 -14.756 1.00 92.00 77 SER A O 1
ATOM 616 N N . PRO A 1 78 ? 9.011 4.091 -13.767 1.00 91.00 78 PRO A N 1
ATOM 617 C CA . PRO A 1 78 ? 9.831 4.162 -14.975 1.00 91.00 78 PRO A CA 1
ATOM 618 C C . PRO A 1 78 ? 10.511 2.833 -15.337 1.00 91.00 78 PRO A C 1
ATOM 620 O O . PRO A 1 78 ? 10.955 2.667 -16.468 1.00 91.00 78 PRO A O 1
ATOM 623 N N . LEU A 1 79 ? 10.639 1.889 -14.395 1.00 92.06 79 LEU A N 1
ATOM 624 C CA . LEU A 1 79 ? 11.448 0.679 -14.577 1.00 92.06 79 LEU A CA 1
ATOM 625 C C . LEU A 1 79 ? 10.590 -0.586 -14.547 1.00 92.06 79 LEU A C 1
ATOM 627 O O . LEU A 1 79 ? 10.039 -0.940 -13.503 1.00 92.06 79 LEU A O 1
ATOM 631 N N . ARG A 1 80 ? 10.567 -1.338 -15.658 1.00 89.62 80 ARG A N 1
ATOM 632 C CA . ARG A 1 80 ? 9.821 -2.608 -15.763 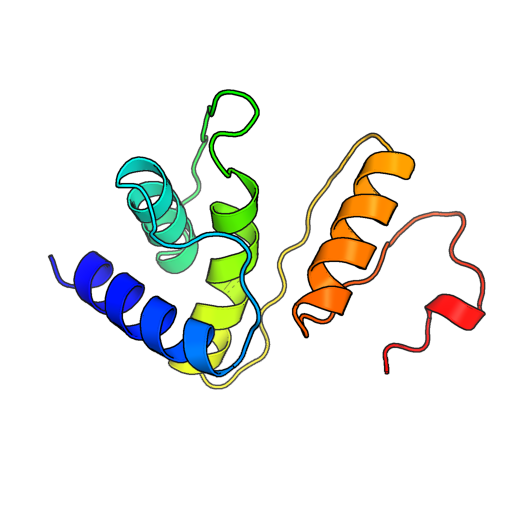1.00 89.62 80 ARG A CA 1
ATOM 633 C C . ARG A 1 80 ? 10.272 -3.646 -14.732 1.00 89.62 80 ARG A C 1
ATOM 635 O O . ARG A 1 80 ? 9.426 -4.308 -14.143 1.00 89.62 80 ARG A O 1
ATOM 642 N N . SER A 1 81 ? 11.577 -3.752 -14.458 1.00 91.62 81 SER A N 1
ATOM 643 C CA . SER A 1 81 ? 12.090 -4.666 -13.422 1.00 91.62 81 SER A CA 1
ATOM 644 C C . SER A 1 81 ? 11.484 -4.361 -12.051 1.00 91.62 81 SER A C 1
ATOM 646 O O . SER A 1 81 ? 11.037 -5.271 -11.362 1.00 91.62 81 SER A O 1
ATOM 648 N N . LEU A 1 82 ? 11.389 -3.075 -11.695 1.00 91.75 82 LEU A N 1
ATOM 649 C CA . LEU A 1 82 ? 10.786 -2.654 -10.433 1.00 91.75 82 LEU A CA 1
ATOM 650 C C . LEU A 1 82 ? 9.286 -2.976 -10.395 1.00 91.75 82 LEU A C 1
ATOM 652 O O . LEU A 1 82 ? 8.779 -3.401 -9.362 1.00 91.75 82 LEU A O 1
ATOM 656 N N . MET A 1 83 ? 8.582 -2.810 -11.517 1.00 93.12 83 MET A N 1
ATOM 657 C CA . MET A 1 83 ? 7.165 -3.176 -11.620 1.00 93.12 83 MET A CA 1
ATOM 658 C C . MET A 1 83 ? 6.953 -4.684 -11.430 1.00 93.12 83 MET A C 1
ATOM 660 O O . MET A 1 83 ? 6.052 -5.079 -10.695 1.00 93.12 83 MET A O 1
ATOM 664 N N . ASN A 1 84 ? 7.800 -5.524 -12.036 1.00 93.38 84 ASN A N 1
ATOM 665 C CA . ASN A 1 84 ? 7.748 -6.981 -11.869 1.00 93.38 84 ASN A CA 1
ATOM 666 C C . ASN A 1 84 ? 7.948 -7.386 -10.403 1.00 93.38 84 ASN A C 1
ATOM 668 O O . ASN A 1 84 ? 7.212 -8.226 -9.888 1.00 93.38 84 ASN A O 1
ATOM 672 N N . ASP A 1 85 ? 8.913 -6.772 -9.716 1.00 92.88 85 ASP A N 1
ATOM 673 C CA . ASP A 1 85 ? 9.163 -7.041 -8.297 1.00 92.88 85 ASP A CA 1
ATOM 674 C C . ASP A 1 85 ? 7.981 -6.613 -7.422 1.00 92.88 85 ASP A C 1
ATOM 676 O O . ASP A 1 85 ? 7.576 -7.353 -6.524 1.00 92.88 85 ASP A O 1
ATOM 680 N N . GLN A 1 86 ? 7.369 -5.464 -7.723 1.00 92.25 86 GLN A N 1
ATOM 681 C CA . GLN A 1 86 ? 6.177 -4.987 -7.022 1.00 92.25 86 GLN A CA 1
ATOM 682 C C . GLN A 1 86 ? 4.973 -5.911 -7.234 1.00 92.25 86 GLN A C 1
ATOM 684 O O . GLN A 1 86 ? 4.308 -6.260 -6.261 1.00 92.25 86 GLN A O 1
ATOM 689 N N . VAL A 1 87 ? 4.701 -6.350 -8.466 1.00 94.50 87 VAL A N 1
ATOM 690 C CA . VAL A 1 87 ? 3.583 -7.267 -8.748 1.00 94.50 87 VAL A CA 1
ATOM 691 C C . VAL A 1 87 ? 3.810 -8.636 -8.109 1.00 94.50 87 VAL A C 1
ATOM 693 O O . VAL A 1 87 ? 2.896 -9.160 -7.472 1.00 94.50 87 VAL A O 1
ATOM 696 N N . ARG A 1 88 ? 5.025 -9.194 -8.186 1.00 93.81 88 ARG A N 1
ATOM 697 C CA . ARG A 1 88 ? 5.368 -10.446 -7.487 1.00 93.81 88 ARG A CA 1
ATOM 698 C C . ARG A 1 88 ? 5.182 -10.327 -5.977 1.00 93.81 88 ARG A C 1
ATOM 700 O O . ARG A 1 88 ? 4.605 -11.215 -5.356 1.00 93.81 88 ARG A O 1
ATOM 707 N N . GLN A 1 89 ? 5.620 -9.217 -5.386 1.00 92.38 89 GLN A N 1
ATOM 708 C CA . GLN A 1 89 ? 5.429 -8.976 -3.960 1.00 92.38 89 GLN A CA 1
ATOM 709 C C . GLN A 1 89 ? 3.936 -8.883 -3.606 1.00 92.38 89 GLN A C 1
ATOM 711 O O . GLN A 1 89 ? 3.487 -9.594 -2.712 1.00 92.38 89 GLN A O 1
ATOM 716 N N . LEU A 1 90 ? 3.155 -8.075 -4.324 1.00 93.88 90 LEU A N 1
ATOM 717 C CA . LEU A 1 90 ? 1.719 -7.898 -4.066 1.00 93.88 90 LEU A CA 1
ATOM 718 C C . LEU A 1 90 ? 0.933 -9.204 -4.201 1.00 93.88 90 LEU A C 1
ATOM 720 O O . LEU A 1 90 ? 0.178 -9.561 -3.298 1.00 93.88 90 LEU A O 1
ATOM 724 N N . THR A 1 91 ? 1.171 -9.956 -5.272 1.00 94.12 91 THR A N 1
ATOM 725 C CA . THR A 1 91 ? 0.510 -11.249 -5.495 1.00 94.12 91 THR A CA 1
ATOM 726 C C . THR A 1 91 ? 0.874 -12.261 -4.409 1.00 94.12 91 THR A C 1
ATOM 728 O O . THR A 1 91 ? -0.012 -12.942 -3.896 1.00 94.12 91 THR A O 1
ATOM 731 N N . SER A 1 92 ? 2.132 -12.288 -3.950 1.00 92.19 92 SER A N 1
ATOM 732 C CA . SER A 1 92 ? 2.542 -13.133 -2.815 1.00 92.19 92 SER A CA 1
ATOM 733 C C . SER A 1 92 ? 1.854 -12.766 -1.488 1.00 92.19 92 SER A C 1
ATOM 735 O O . SER A 1 92 ? 1.686 -13.626 -0.621 1.00 92.19 92 SER A O 1
ATOM 737 N N . MET A 1 93 ? 1.410 -11.510 -1.340 1.00 91.94 93 MET A N 1
ATOM 738 C CA . MET A 1 93 ? 0.625 -11.032 -0.194 1.00 91.94 93 MET A CA 1
ATOM 739 C C . MET A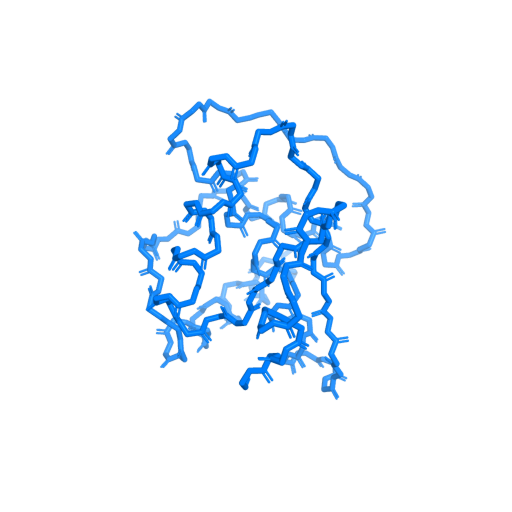 1 93 ? -0.876 -11.346 -0.306 1.00 91.94 93 MET A C 1
ATOM 741 O O . MET A 1 93 ? -1.604 -11.080 0.649 1.00 91.94 93 MET A O 1
ATOM 745 N N . GLY A 1 94 ? -1.338 -11.894 -1.438 1.00 92.25 94 GLY A N 1
ATOM 746 C CA . GLY A 1 94 ? -2.758 -12.101 -1.752 1.00 92.25 94 GLY A CA 1
ATOM 747 C C . GLY A 1 94 ? -3.434 -10.897 -2.420 1.00 92.25 94 GLY A C 1
ATOM 748 O O . GLY A 1 94 ? -4.652 -10.884 -2.571 1.00 92.25 94 GLY A O 1
ATOM 749 N N . ILE A 1 95 ? -2.671 -9.875 -2.819 1.00 93.81 95 ILE A N 1
ATOM 750 C CA . ILE A 1 95 ? -3.195 -8.644 -3.419 1.00 93.81 95 ILE A CA 1
ATOM 751 C C . ILE A 1 95 ? -3.117 -8.751 -4.943 1.00 93.81 95 ILE A C 1
ATOM 753 O O . ILE A 1 95 ? -2.034 -8.885 -5.514 1.00 93.81 95 ILE A O 1
ATOM 757 N N . SER A 1 96 ? -4.266 -8.635 -5.613 1.00 94.00 96 SER A N 1
ATOM 758 C CA . SER A 1 96 ? -4.332 -8.594 -7.077 1.00 94.00 96 SER A CA 1
ATOM 759 C C . SER A 1 96 ? -3.606 -7.362 -7.622 1.00 94.00 96 SER A C 1
ATOM 761 O O . SER A 1 96 ? -3.971 -6.226 -7.311 1.00 94.00 96 SER A O 1
ATOM 763 N N . ALA A 1 97 ? -2.614 -7.586 -8.480 1.00 94.88 97 ALA A N 1
ATOM 764 C CA . ALA A 1 97 ? -1.863 -6.546 -9.166 1.00 94.88 97 ALA A CA 1
ATOM 765 C C . ALA A 1 97 ? -1.464 -7.024 -10.564 1.00 94.88 97 ALA A C 1
ATOM 767 O O . ALA A 1 97 ? -1.181 -8.202 -10.766 1.00 94.88 97 ALA A O 1
ATOM 768 N N . VAL A 1 98 ? -1.425 -6.101 -11.521 1.00 93.69 98 VAL A N 1
ATOM 769 C CA . VAL A 1 98 ? -1.058 -6.380 -12.913 1.00 93.69 98 VAL A CA 1
ATOM 770 C C . VAL A 1 98 ? -0.236 -5.226 -13.464 1.00 93.69 98 VAL A C 1
ATOM 772 O O . VAL A 1 98 ? -0.388 -4.078 -13.038 1.00 93.69 98 VAL A O 1
ATOM 775 N N . ILE A 1 99 ? 0.642 -5.528 -14.415 1.00 92.56 99 ILE A N 1
ATOM 776 C CA . ILE A 1 99 ? 1.396 -4.515 -15.144 1.00 92.56 99 ILE A CA 1
ATOM 777 C C . ILE A 1 99 ? 0.614 -4.096 -16.385 1.00 92.56 99 ILE A C 1
ATOM 779 O O . ILE A 1 99 ? 0.181 -4.935 -17.167 1.00 92.56 99 ILE A O 1
ATOM 783 N N . CYS A 1 100 ? 0.495 -2.787 -16.598 1.00 90.25 100 CYS A N 1
ATOM 784 C CA . CYS A 1 100 ? -0.032 -2.221 -17.833 1.00 90.25 100 CYS A CA 1
ATOM 785 C C . CYS A 1 100 ? 1.103 -1.560 -18.636 1.00 90.25 100 CYS A C 1
ATOM 787 O O . CYS A 1 100 ? 1.866 -0.770 -18.081 1.00 90.25 100 CYS A O 1
ATOM 789 N N . GLY A 1 101 ? 1.242 -1.891 -19.922 1.00 84.38 101 GLY A N 1
ATOM 790 C CA . GLY A 1 101 ? 2.273 -1.365 -20.819 1.00 84.38 101 GLY A CA 1
ATOM 791 C C . GLY A 1 101 ? 2.231 -2.008 -22.216 1.00 84.38 101 GLY A C 1
ATOM 792 O O . GLY A 1 101 ? 1.396 -2.874 -22.458 1.00 84.38 101 GLY A O 1
ATOM 793 N N . PRO A 1 102 ? 3.111 -1.598 -23.142 1.00 71.56 102 PRO A N 1
ATOM 794 C CA . PRO A 1 102 ? 3.102 -2.078 -24.529 1.00 71.56 102 PRO A CA 1
ATOM 795 C C . PRO A 1 102 ? 3.381 -3.587 -24.676 1.00 71.56 102 PRO A C 1
ATOM 797 O O . PRO A 1 102 ? 2.836 -4.212 -25.578 1.00 71.56 102 PRO A O 1
ATOM 800 N N . ASP A 1 103 ? 4.138 -4.190 -23.755 1.00 65.56 103 ASP A N 1
ATOM 801 C CA . ASP A 1 103 ? 4.605 -5.585 -23.859 1.00 65.56 103 ASP A CA 1
ATOM 802 C C . ASP A 1 103 ? 3.774 -6.595 -23.040 1.00 65.56 103 ASP A C 1
ATOM 804 O O . ASP A 1 103 ? 4.310 -7.578 -22.531 1.00 65.56 103 ASP A O 1
ATOM 808 N N . ILE A 1 104 ? 2.472 -6.355 -22.833 1.00 62.78 104 ILE A N 1
ATOM 809 C CA . ILE A 1 104 ? 1.618 -7.332 -22.130 1.00 62.78 104 ILE A CA 1
ATOM 810 C C . ILE A 1 104 ? 1.337 -8.499 -23.082 1.00 62.78 104 ILE A C 1
ATOM 812 O O . ILE A 1 104 ? 0.543 -8.376 -24.021 1.00 62.78 104 ILE A O 1
ATOM 816 N N . SER A 1 105 ? 1.972 -9.643 -22.828 1.00 55.03 105 SER A N 1
ATOM 817 C CA . SER A 1 105 ? 1.616 -10.902 -23.486 1.00 55.03 105 SER A CA 1
ATOM 818 C C . SER A 1 105 ? 0.148 -11.250 -23.189 1.00 55.03 105 SER A C 1
ATOM 820 O O . SER A 1 105 ? -0.380 -10.944 -22.120 1.00 55.03 105 SER A O 1
ATOM 822 N N . ALA A 1 106 ? -0.557 -11.868 -24.142 1.00 54.38 106 ALA A N 1
ATOM 823 C CA . ALA A 1 106 ? -1.995 -12.142 -24.020 1.00 54.38 106 ALA A CA 1
ATOM 824 C C . ALA A 1 106 ? -2.373 -13.015 -22.799 1.00 54.38 106 ALA A C 1
ATOM 826 O O . ALA A 1 106 ? -3.539 -13.035 -22.403 1.00 54.38 106 ALA A O 1
ATOM 827 N N . GLU A 1 107 ? -1.398 -13.691 -22.190 1.00 52.22 107 GLU A N 1
ATOM 828 C CA . GLU A 1 107 ? -1.545 -14.553 -21.014 1.00 52.22 107 GLU A CA 1
ATOM 829 C C . GLU A 1 107 ? -1.678 -13.757 -19.703 1.00 52.22 107 GLU A C 1
ATOM 831 O O . GLU A 1 107 ? -2.455 -14.148 -18.836 1.00 52.22 107 GLU A O 1
ATOM 836 N N . GLU A 1 108 ? -1.045 -12.582 -19.585 1.00 52.56 108 GLU A N 1
ATOM 837 C CA . GLU A 1 108 ? -1.149 -11.704 -18.400 1.00 52.56 108 GLU A CA 1
ATOM 838 C C . GLU A 1 108 ? -2.465 -10.903 -18.347 1.00 52.56 108 GLU A C 1
ATOM 840 O O . GLU A 1 108 ? -2.798 -10.313 -17.319 1.00 52.56 108 GLU A O 1
ATOM 845 N N . LYS A 1 109 ? -3.253 -10.883 -19.435 1.00 51.03 109 LYS A N 1
ATOM 846 C CA . LYS A 1 109 ? -4.557 -10.187 -19.480 1.00 51.03 109 LYS A CA 1
ATOM 847 C C . LYS A 1 109 ? -5.646 -10.873 -18.654 1.00 51.03 109 LYS A C 1
ATOM 849 O O . LYS A 1 109 ? -6.674 -10.252 -18.382 1.00 51.03 109 LYS A O 1
ATOM 854 N N . LYS A 1 110 ? -5.460 -12.139 -18.279 1.00 42.19 110 LYS A N 1
ATOM 855 C CA . LYS A 1 110 ? -6.420 -12.886 -17.463 1.00 42.19 110 LYS A CA 1
ATOM 856 C C . LYS A 1 110 ? -5.995 -12.809 -16.000 1.00 42.19 110 LYS A C 1
ATOM 858 O O . LYS A 1 110 ? -5.267 -13.666 -15.516 1.00 42.19 110 LYS A O 1
ATOM 863 N N . GLY A 1 111 ? -6.440 -11.757 -15.312 1.00 47.22 111 GLY A N 1
ATOM 864 C CA . GLY A 1 111 ? -6.429 -11.735 -13.849 1.00 47.22 111 GLY A CA 1
ATOM 865 C C . GLY A 1 111 ? -7.211 -12.940 -13.322 1.00 47.22 111 GLY A C 1
ATOM 866 O O . GLY A 1 111 ? -8.334 -13.172 -13.776 1.00 47.22 111 GLY A O 1
ATOM 867 N N . GLY A 1 112 ? -6.575 -13.727 -12.452 1.00 37.56 112 GLY A N 1
ATOM 868 C CA . GLY A 1 112 ? -7.220 -14.796 -11.686 1.00 37.56 112 GLY A CA 1
ATOM 869 C C . GLY A 1 112 ? -8.140 -14.251 -10.605 1.00 37.56 112 GLY A C 1
ATOM 870 O O . GLY A 1 112 ? -7.873 -13.129 -10.117 1.00 37.56 112 GLY A O 1
#

Solvent-accessible surface area (backbone atoms only — not comparable to full-atom values): 7215 Å² total; per-residue (Å²): 113,72,69,59,58,50,52,52,52,45,50,56,56,45,58,79,75,32,62,70,92,66,91,76,83,50,70,72,46,50,54,50,30,51,31,55,72,69,73,39,90,82,89,83,89,73,64,89,90,72,54,70,63,56,43,56,58,46,42,26,57,47,48,22,72,76,66,75,45,94,52,79,70,88,82,90,74,97,46,69,71,61,50,52,53,50,35,54,51,35,46,74,24,73,38,92,63,80,84,85,65,96,83,64,54,82,74,75,73,62,78,129

Secondary structure (DSSP, 8-state):
-HHHHHHHHHHHHHHHHS--S--S--HHHHHHHHHHHTT--------TTS-TTHHHHHHHHHHHHHHSS--------S-HHHHHHHHHHHHHTT------STT--TTTT---

Foldseek 3Di:
DVQLVLLVVLVVVVVVVWVDPDDDDDPLLSVLLSCVLVVHDDDDDDDPPPCNVCSQQVNQSSCCVVPVDGDDRDDDDPDPVVQVVVCVVCVNGVHFDADDDDPDDPVRVDGD

Sequence (112 aa):
MATRDLIAREFECLKGEFKFTFNDLKDKQISVIASIVNKVDCMAIFPTGFGKSACYILPPLMMKNMHKRHFYAIVVSPLRSLMNDQVRQLTSMGISAVICGPDISAEEKKGG

InterPro domains:
  IPR011545 DEAD/DEAH-box helicase domain [PF00270] (28-96)
  IPR014001 Helicase superfamily 1/2, ATP-binding domain [PS51192] (33-112)
  IPR027417 P-loop containing nucleoside triphosphate hydrolase [G3DSA:3.40.50.300] (8-111)
  IPR027417 P-loop containing nucleoside triphosphate hydrolase [SSF52540] (14-108)

Mean predicted aligned error: 5.6 Å